Protein AF-A0A3D6ETJ3-F1 (afdb_monomer)

Secondary structure (DSSP, 8-state):
--HHHHHT-HHHHHHHHHHHHHHHHHHHHHTS--TT-SSSS-HHHHHHHHHHHHHHHHHHHHHTT-HHHHHHHHHHHHHHHHHHHHHHHHHHHS--SSSHHHHHHHHHHTTSSPPPPHHHHHHHHHH-GGGHHHHHHH--

Structure (mmCIF, N/CA/C/O backbone):
data_AF-A0A3D6ETJ3-F1
#
_entry.id   AF-A0A3D6ETJ3-F1
#
loop_
_atom_site.group_PDB
_atom_site.id
_atom_site.type_symbol
_atom_site.label_atom_id
_atom_site.label_alt_id
_atom_site.label_comp_id
_atom_site.label_asym_id
_atom_site.label_entity_id
_atom_site.label_seq_id
_atom_site.pdbx_PDB_ins_code
_atom_site.Cartn_x
_atom_site.Cartn_y
_atom_site.Cartn_z
_atom_site.occupancy
_atom_site.B_iso_or_equiv
_atom_site.auth_seq_id
_atom_site.auth_comp_id
_atom_site.auth_asym_id
_atom_site.auth_atom_id
_atom_site.pdbx_PDB_model_num
ATOM 1 N N . MET A 1 1 ? -22.262 2.651 18.800 1.00 68.06 1 MET A N 1
ATOM 2 C CA . MET A 1 1 ? -21.041 1.928 19.193 1.00 68.06 1 MET A CA 1
ATOM 3 C C . MET A 1 1 ? -20.476 2.650 20.392 1.00 68.06 1 MET A C 1
ATOM 5 O O . MET A 1 1 ? -20.266 3.854 20.294 1.00 68.06 1 MET A O 1
ATOM 9 N N . ASN A 1 2 ? -20.357 1.974 21.529 1.00 87.19 2 ASN A N 1
ATOM 10 C CA . ASN A 1 2 ? -19.705 2.566 22.697 1.00 87.19 2 ASN A CA 1
ATOM 11 C C . ASN A 1 2 ? -18.172 2.543 22.521 1.00 87.19 2 ASN A C 1
ATOM 13 O O . ASN A 1 2 ? -17.650 1.902 21.607 1.00 87.19 2 ASN A O 1
ATOM 17 N N . ASP A 1 3 ? -17.444 3.250 23.381 1.00 85.94 3 ASP A N 1
ATOM 18 C CA . ASP A 1 3 ? -15.988 3.396 23.247 1.00 85.94 3 ASP A CA 1
ATOM 19 C C . ASP A 1 3 ? -15.228 2.067 23.363 1.00 85.94 3 ASP A C 1
ATOM 21 O O . ASP A 1 3 ? -14.228 1.865 22.675 1.00 85.94 3 ASP A O 1
ATOM 25 N N . SER A 1 4 ? -15.734 1.132 24.172 1.00 87.00 4 SER A N 1
ATOM 26 C CA . SER A 1 4 ? -15.156 -0.209 24.310 1.00 87.00 4 SER A CA 1
ATOM 27 C C . SER A 1 4 ? -15.343 -1.037 23.035 1.00 87.00 4 SER A C 1
ATOM 29 O O . SER A 1 4 ? -14.399 -1.649 22.542 1.00 87.00 4 SER A O 1
ATOM 31 N N . GLU A 1 5 ? -16.538 -1.012 22.446 1.00 90.50 5 GLU A N 1
ATOM 32 C CA . GLU A 1 5 ? -16.823 -1.659 21.161 1.00 90.50 5 GLU A CA 1
ATOM 33 C C . GLU A 1 5 ? -15.986 -1.062 20.026 1.00 90.50 5 GLU A C 1
ATOM 35 O O . GLU A 1 5 ? -15.558 -1.792 19.133 1.00 90.50 5 GLU A O 1
ATOM 40 N N . TYR A 1 6 ? -15.731 0.251 20.065 1.00 92.44 6 TYR A N 1
ATOM 41 C CA . TYR A 1 6 ? -14.870 0.916 19.093 1.00 92.44 6 TYR A CA 1
ATOM 42 C C . TYR A 1 6 ? -13.433 0.442 19.183 1.00 92.44 6 TYR A C 1
ATOM 44 O O . TYR A 1 6 ? -12.925 -0.109 18.210 1.00 92.44 6 TYR A O 1
ATOM 52 N N . ASN A 1 7 ? -12.802 0.577 20.345 1.00 88.12 7 ASN A N 1
ATOM 53 C CA . ASN A 1 7 ? -11.388 0.245 20.504 1.00 88.12 7 ASN A CA 1
ATOM 54 C C . ASN A 1 7 ? -11.099 -1.253 20.300 1.00 88.12 7 ASN A C 1
ATOM 56 O O . ASN A 1 7 ? -10.008 -1.616 19.874 1.00 88.12 7 ASN A O 1
ATOM 60 N N . ASN A 1 8 ? -12.088 -2.123 20.532 1.00 92.44 8 ASN A N 1
ATOM 61 C CA . ASN A 1 8 ? -11.975 -3.567 20.300 1.00 92.44 8 ASN A CA 1
ATOM 62 C C . ASN A 1 8 ? -12.400 -4.004 18.889 1.00 92.44 8 ASN A C 1
ATOM 64 O O . ASN A 1 8 ? -12.472 -5.201 18.595 1.00 92.44 8 ASN A O 1
ATOM 68 N N . HIS A 1 9 ? -12.704 -3.064 17.991 1.00 95.50 9 HIS A N 1
ATOM 69 C CA . HIS A 1 9 ? -13.101 -3.410 16.638 1.00 95.50 9 HIS A CA 1
ATOM 70 C C . HIS A 1 9 ? -11.954 -4.119 15.899 1.00 95.50 9 HIS A C 1
ATOM 72 O O . HIS A 1 9 ? -10.818 -3.645 15.850 1.00 95.50 9 HIS A O 1
ATOM 78 N N . LYS A 1 10 ? -12.268 -5.232 15.224 1.00 96.50 10 LYS A N 1
ATOM 79 C CA . LYS A 1 10 ? -11.305 -6.095 14.504 1.00 96.50 10 LYS A CA 1
ATOM 80 C C . LYS A 1 10 ? -10.416 -5.380 13.477 1.00 96.50 10 LYS A C 1
ATOM 82 O O . LYS A 1 10 ? -9.429 -5.953 13.026 1.00 96.50 10 LYS A O 1
ATOM 87 N N . ILE A 1 11 ? -10.785 -4.165 13.065 1.00 95.50 11 ILE A N 1
ATOM 88 C CA . ILE A 1 11 ? -10.001 -3.369 12.116 1.00 95.50 11 ILE A CA 1
ATOM 89 C C . ILE A 1 11 ? -8.613 -3.040 12.661 1.00 95.50 11 ILE A C 1
ATOM 91 O O . ILE A 1 11 ? -7.660 -3.117 11.900 1.00 95.50 11 ILE A O 1
ATOM 95 N N . PHE A 1 12 ? -8.478 -2.759 13.961 1.00 96.94 12 PHE A N 1
ATOM 96 C CA . PHE A 1 12 ? -7.185 -2.426 14.560 1.00 96.94 12 PHE A CA 1
ATOM 97 C C . PHE A 1 12 ? -6.220 -3.608 14.493 1.00 96.94 12 PHE A C 1
ATOM 99 O O . PHE A 1 12 ? -5.072 -3.440 14.088 1.00 96.94 12 PHE A O 1
ATOM 106 N N . LYS A 1 13 ? -6.720 -4.819 14.776 1.00 97.19 13 LYS A N 1
ATOM 107 C CA . LYS A 1 13 ? -5.954 -6.056 14.595 1.00 97.19 13 LYS A CA 1
ATOM 108 C C . LYS A 1 13 ? -5.532 -6.243 13.137 1.00 97.19 13 LYS A C 1
ATOM 110 O O . LYS A 1 13 ? -4.364 -6.487 12.874 1.00 97.19 13 LYS A O 1
ATOM 115 N N . ARG A 1 14 ? -6.464 -6.075 12.192 1.00 97.75 14 ARG A N 1
ATOM 116 C CA . ARG A 1 14 ? -6.180 -6.224 10.755 1.00 97.75 14 ARG A CA 1
ATOM 117 C C . ARG A 1 14 ? -5.161 -5.213 10.240 1.00 97.75 14 ARG A C 1
ATOM 119 O O . ARG A 1 14 ? -4.323 -5.575 9.434 1.00 97.75 14 ARG A O 1
ATOM 126 N N . LEU A 1 15 ? -5.226 -3.960 10.690 1.00 97.69 15 LEU A N 1
ATOM 127 C CA . LEU A 1 15 ? -4.247 -2.941 10.305 1.00 97.69 15 LEU A CA 1
ATOM 128 C C . LEU A 1 15 ? -2.848 -3.299 10.811 1.00 97.69 15 LEU A C 1
ATOM 130 O O . LEU A 1 15 ? -1.894 -3.140 10.063 1.00 97.69 15 LEU A O 1
ATOM 134 N N . THR A 1 16 ? -2.731 -3.849 12.023 1.00 97.81 16 THR A N 1
ATOM 135 C CA . THR A 1 16 ? -1.455 -4.399 12.506 1.00 97.81 16 THR A CA 1
ATOM 136 C C . THR A 1 16 ? -0.992 -5.579 11.654 1.00 97.81 16 THR A C 1
ATOM 138 O O . THR A 1 16 ? 0.118 -5.535 11.149 1.00 97.81 16 THR A O 1
ATOM 141 N N . GLU A 1 17 ? -1.857 -6.560 11.381 1.00 98.12 17 GLU A N 1
ATOM 142 C CA . GLU A 1 17 ? -1.516 -7.704 10.516 1.00 98.12 17 GLU A CA 1
ATOM 143 C C . GLU A 1 17 ? -1.051 -7.259 9.113 1.00 98.12 17 GLU A C 1
ATOM 145 O O . GLU A 1 17 ? -0.135 -7.844 8.543 1.00 98.12 17 GLU A O 1
ATOM 150 N N . TYR A 1 18 ? -1.659 -6.211 8.547 1.00 97.38 18 TYR A N 1
ATOM 151 C CA . TYR A 1 18 ? -1.236 -5.652 7.262 1.00 97.38 18 TYR A CA 1
ATOM 152 C C . TYR A 1 18 ? 0.091 -4.898 7.359 1.00 97.38 18 TYR A C 1
ATOM 154 O O . TYR A 1 18 ? 0.899 -4.995 6.441 1.00 97.38 18 TYR A O 1
ATOM 162 N N . SER A 1 19 ? 0.323 -4.162 8.447 1.00 97.50 19 SER A N 1
ATOM 163 C CA . SER A 1 19 ? 1.601 -3.490 8.698 1.00 97.50 19 SER A CA 1
ATOM 164 C C . SER A 1 19 ? 2.740 -4.513 8.787 1.00 97.50 19 SER A C 1
ATOM 166 O O . SER A 1 19 ? 3.698 -4.426 8.018 1.00 97.50 19 SER A O 1
ATOM 168 N N . ASP A 1 20 ? 2.557 -5.562 9.595 1.00 97.50 20 ASP A N 1
ATOM 169 C CA . ASP A 1 20 ? 3.513 -6.665 9.763 1.00 97.50 20 ASP A CA 1
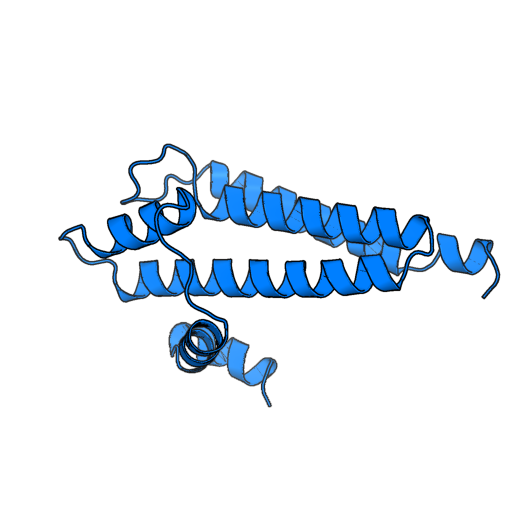ATOM 170 C C . ASP A 1 20 ? 3.778 -7.395 8.433 1.00 97.50 20 ASP A C 1
ATOM 172 O O . ASP A 1 20 ? 4.907 -7.775 8.122 1.00 97.50 20 ASP A O 1
ATOM 176 N N . PHE A 1 21 ? 2.744 -7.565 7.602 1.00 95.94 21 PHE A N 1
ATOM 177 C CA . PHE A 1 21 ? 2.892 -8.145 6.268 1.00 95.94 21 PHE A CA 1
ATOM 178 C C . PHE A 1 21 ? 3.811 -7.306 5.367 1.00 95.94 21 PHE A C 1
ATOM 180 O O . PHE A 1 21 ? 4.714 -7.856 4.734 1.00 95.94 21 PHE A O 1
ATOM 187 N N . TYR A 1 22 ? 3.615 -5.984 5.308 1.00 94.69 22 TYR A N 1
ATOM 188 C CA . TYR A 1 22 ? 4.475 -5.110 4.502 1.00 94.69 22 TYR A CA 1
ATOM 189 C C . TYR A 1 22 ? 5.884 -4.961 5.086 1.00 94.69 22 TYR A C 1
ATOM 191 O O . TYR A 1 22 ? 6.829 -4.773 4.322 1.00 94.69 22 TYR A O 1
ATOM 199 N N . GLU A 1 23 ? 6.048 -5.095 6.402 1.00 93.25 23 GLU A N 1
ATOM 200 C CA . GLU A 1 23 ? 7.363 -5.206 7.041 1.00 93.25 23 GLU A CA 1
ATOM 201 C C . GLU A 1 23 ? 8.108 -6.452 6.552 1.00 93.25 23 GLU A C 1
ATOM 203 O O . GLU A 1 23 ? 9.198 -6.332 6.001 1.00 93.25 23 GLU A O 1
ATOM 208 N N . GLY A 1 24 ? 7.472 -7.627 6.604 1.00 92.19 24 GLY A N 1
ATOM 209 C CA . GLY A 1 24 ? 8.076 -8.865 6.102 1.00 92.19 24 GLY A CA 1
ATOM 210 C C . GLY A 1 24 ? 8.409 -8.824 4.603 1.00 92.19 24 GLY A C 1
ATOM 211 O O . GLY A 1 24 ? 9.444 -9.346 4.178 1.00 92.19 24 GLY A O 1
ATOM 212 N N . LEU A 1 25 ? 7.571 -8.171 3.787 1.00 89.94 25 LEU A N 1
ATOM 213 C CA . LEU A 1 25 ? 7.880 -7.929 2.373 1.00 89.94 25 LEU A CA 1
ATOM 214 C C . LEU A 1 25 ? 9.090 -7.007 2.200 1.00 89.94 25 LEU A C 1
ATOM 216 O O . LEU A 1 25 ? 9.953 -7.290 1.370 1.00 89.94 25 LEU A O 1
ATOM 220 N N . SER A 1 26 ? 9.165 -5.927 2.980 1.00 87.75 26 SER A N 1
ATOM 221 C CA . SER A 1 26 ? 10.291 -4.993 2.973 1.00 87.75 26 SER A CA 1
ATOM 222 C C . SER A 1 26 ? 11.597 -5.688 3.356 1.00 87.75 26 SER A C 1
ATOM 224 O O . SER A 1 26 ? 12.599 -5.537 2.658 1.00 87.75 26 SER A O 1
ATOM 226 N N . ASP A 1 27 ? 11.587 -6.511 4.404 1.00 84.12 27 ASP A N 1
ATOM 227 C CA . ASP A 1 27 ? 12.754 -7.283 4.841 1.00 84.12 27 ASP A CA 1
ATOM 228 C C . ASP A 1 27 ? 13.210 -8.274 3.765 1.00 84.12 27 ASP A C 1
ATOM 230 O O . ASP A 1 27 ? 14.401 -8.403 3.476 1.00 84.12 27 ASP A O 1
ATOM 234 N N . THR A 1 28 ? 12.256 -8.936 3.105 1.00 83.88 28 THR A N 1
ATOM 235 C CA . THR A 1 28 ? 12.544 -9.867 2.006 1.00 83.88 28 THR A CA 1
ATOM 236 C C . THR A 1 28 ? 13.130 -9.138 0.792 1.00 83.88 28 THR A C 1
ATOM 238 O O . THR A 1 28 ? 14.138 -9.575 0.234 1.00 83.88 28 THR A O 1
ATOM 241 N N . ALA A 1 29 ? 12.542 -8.004 0.400 1.00 77.38 29 ALA A N 1
ATOM 242 C CA . ALA A 1 29 ? 13.007 -7.189 -0.721 1.00 77.38 29 ALA A CA 1
ATOM 243 C C . ALA A 1 29 ? 14.391 -6.577 -0.455 1.00 77.38 29 ALA A C 1
ATOM 245 O O . ALA A 1 29 ? 15.223 -6.521 -1.359 1.00 77.38 29 ALA A O 1
ATOM 246 N N . SER A 1 30 ? 14.683 -6.202 0.792 1.00 65.88 30 SER A N 1
ATOM 247 C CA . SER A 1 30 ? 15.969 -5.606 1.185 1.00 65.88 30 SER A CA 1
ATOM 248 C C . SER A 1 30 ? 17.153 -6.554 0.996 1.00 65.88 30 SER A C 1
ATOM 250 O O . SER A 1 30 ? 18.274 -6.101 0.789 1.00 65.88 30 SER A O 1
ATOM 252 N N . ASN A 1 31 ? 16.904 -7.866 1.016 1.00 58.81 31 ASN A N 1
ATOM 253 C CA . ASN A 1 31 ? 17.910 -8.893 0.744 1.00 58.81 31 ASN A CA 1
ATOM 254 C C . ASN A 1 31 ? 18.141 -9.145 -0.759 1.00 58.81 31 ASN A C 1
ATOM 256 O O . ASN A 1 31 ? 18.983 -9.966 -1.117 1.00 58.81 31 ASN A O 1
ATOM 260 N N . SER A 1 32 ? 17.401 -8.462 -1.639 1.00 52.75 32 SER A N 1
ATOM 261 C CA . SER A 1 32 ? 17.495 -8.595 -3.095 1.00 52.75 32 SER A CA 1
ATOM 262 C C . SER A 1 32 ? 18.052 -7.304 -3.700 1.00 52.75 32 SER A C 1
ATOM 264 O O . SER A 1 32 ? 17.440 -6.244 -3.575 1.00 52.75 32 SER A O 1
ATOM 266 N N . PHE A 1 33 ? 19.204 -7.376 -4.372 1.00 51.66 33 PHE A N 1
ATOM 267 C CA . PHE A 1 33 ? 19.691 -6.269 -5.198 1.00 51.66 33 PHE A CA 1
ATOM 268 C C . PHE A 1 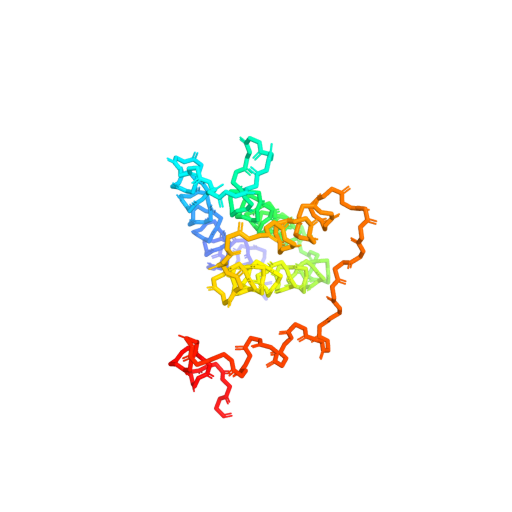33 ? 18.773 -6.126 -6.416 1.00 51.66 33 PHE A C 1
ATOM 270 O O . PHE A 1 33 ? 18.565 -7.089 -7.151 1.00 51.66 33 PHE A O 1
ATOM 277 N N . THR A 1 34 ? 18.198 -4.943 -6.628 1.00 52.56 34 THR A N 1
ATOM 278 C CA . THR A 1 34 ? 17.467 -4.660 -7.866 1.00 52.56 34 THR A CA 1
ATOM 279 C C . THR A 1 34 ? 18.488 -4.410 -8.974 1.00 52.56 34 THR A C 1
ATOM 281 O O . THR A 1 34 ? 19.118 -3.352 -9.010 1.00 52.56 34 THR A O 1
ATOM 284 N N . ASP A 1 35 ? 18.677 -5.382 -9.866 1.00 48.25 35 ASP A N 1
ATOM 285 C CA . ASP A 1 35 ? 19.558 -5.223 -11.024 1.00 48.25 35 ASP A CA 1
ATOM 286 C C . ASP A 1 35 ? 19.109 -4.030 -11.881 1.00 48.25 35 ASP A C 1
ATOM 288 O O . ASP A 1 35 ? 17.943 -3.902 -12.259 1.00 48.25 35 ASP A O 1
ATOM 292 N N . GLY A 1 36 ? 20.057 -3.147 -12.196 1.00 48.72 36 GLY A N 1
ATOM 293 C CA . GLY A 1 36 ? 19.857 -2.029 -13.111 1.00 48.72 36 GLY A CA 1
ATOM 294 C C . GLY A 1 36 ? 19.722 -0.653 -12.463 1.00 48.72 36 GLY A C 1
ATOM 295 O O . GLY A 1 36 ? 20.000 0.308 -13.156 1.00 48.72 36 GLY A O 1
ATOM 296 N N . ILE A 1 37 ? 19.395 -0.496 -11.174 1.00 50.34 37 ILE A N 1
ATOM 297 C CA . ILE A 1 37 ? 19.289 0.839 -10.540 1.00 50.34 37 ILE A CA 1
ATOM 298 C C . ILE A 1 37 ? 20.572 1.183 -9.775 1.00 50.34 37 ILE A C 1
ATOM 300 O O . ILE A 1 37 ? 21.068 0.405 -8.969 1.00 50.34 37 ILE A O 1
ATOM 304 N N . THR A 1 38 ? 21.119 2.379 -10.015 1.00 45.16 38 THR A N 1
ATOM 305 C CA . THR A 1 38 ? 22.380 2.853 -9.408 1.00 45.16 38 THR A CA 1
ATOM 306 C C . THR A 1 38 ? 22.250 3.225 -7.927 1.00 45.16 38 THR A C 1
ATOM 308 O O . THR A 1 38 ? 23.251 3.522 -7.277 1.00 45.16 38 THR A O 1
ATOM 311 N N . SER A 1 39 ? 21.035 3.234 -7.372 1.00 47.53 39 SER A N 1
ATOM 312 C CA . SER A 1 39 ? 20.801 3.493 -5.953 1.00 47.53 39 SER A CA 1
ATOM 313 C C . SER A 1 39 ? 20.885 2.195 -5.152 1.00 47.53 39 SER A C 1
ATOM 315 O O . SER A 1 39 ? 20.177 1.239 -5.452 1.00 47.53 39 SER A O 1
ATOM 317 N N . ALA A 1 40 ? 21.704 2.183 -4.101 1.00 41.62 40 ALA A N 1
ATOM 318 C CA . ALA A 1 40 ? 21.975 1.039 -3.224 1.00 41.62 40 ALA A CA 1
ATOM 319 C C . ALA A 1 40 ? 20.773 0.553 -2.370 1.00 41.62 40 ALA A C 1
ATOM 321 O O . ALA A 1 40 ? 20.975 -0.105 -1.355 1.00 41.62 40 ALA A O 1
ATOM 322 N N . PHE A 1 41 ? 19.535 0.883 -2.750 1.00 50.72 41 PHE A N 1
ATOM 323 C CA . PHE A 1 41 ? 18.309 0.535 -2.037 1.00 50.72 41 PHE A CA 1
ATOM 324 C C . PHE A 1 41 ? 17.247 0.033 -3.018 1.00 50.72 41 PHE A C 1
ATOM 326 O O . PHE A 1 41 ? 16.930 0.702 -4.000 1.00 50.72 41 PHE A O 1
ATOM 333 N N . ASN A 1 42 ? 16.697 -1.150 -2.741 1.00 68.50 42 ASN A N 1
ATOM 334 C CA . ASN A 1 42 ? 15.636 -1.759 -3.533 1.00 68.50 42 ASN A CA 1
ATOM 335 C C . ASN A 1 42 ? 14.371 -0.870 -3.504 1.00 68.50 42 ASN A C 1
ATOM 337 O O . ASN A 1 42 ? 13.872 -0.525 -2.430 1.00 68.50 42 ASN A O 1
ATOM 341 N N . ILE A 1 43 ? 13.853 -0.484 -4.677 1.00 75.94 43 ILE A N 1
ATOM 342 C CA . ILE A 1 43 ? 12.652 0.367 -4.809 1.00 75.94 43 ILE A CA 1
ATOM 343 C C . ILE A 1 43 ? 11.442 -0.262 -4.106 1.00 75.94 43 ILE A C 1
ATOM 345 O O . ILE A 1 43 ? 10.619 0.458 -3.533 1.00 75.94 43 ILE A O 1
ATOM 349 N N . ASP A 1 44 ? 11.356 -1.591 -4.091 1.00 80.38 44 ASP A N 1
ATOM 350 C CA . ASP A 1 44 ? 10.292 -2.316 -3.405 1.00 80.38 44 ASP A CA 1
ATOM 351 C C . ASP A 1 44 ? 10.398 -2.188 -1.887 1.00 80.38 44 ASP A C 1
ATOM 353 O O . ASP A 1 44 ? 9.387 -1.934 -1.239 1.00 80.38 44 ASP A O 1
ATOM 357 N N . THR A 1 45 ? 11.603 -2.241 -1.309 1.00 83.19 45 THR A N 1
ATOM 358 C CA . THR A 1 45 ? 11.816 -1.966 0.125 1.00 83.19 45 THR A CA 1
ATOM 359 C C . THR A 1 45 ? 11.272 -0.593 0.504 1.00 83.19 45 THR A C 1
ATOM 361 O O . THR A 1 45 ? 10.539 -0.450 1.488 1.00 83.19 45 THR A O 1
ATOM 364 N N . TYR A 1 46 ? 11.593 0.431 -0.293 1.00 82.06 46 TYR A N 1
ATOM 365 C CA . TYR A 1 46 ? 11.105 1.786 -0.047 1.00 82.06 46 TYR A CA 1
ATOM 366 C C . TYR A 1 46 ? 9.576 1.865 -0.156 1.00 82.06 46 TYR A C 1
ATOM 368 O O . TYR A 1 46 ? 8.913 2.436 0.715 1.00 82.06 46 TYR A O 1
ATOM 376 N N . ALA A 1 47 ? 9.003 1.258 -1.198 1.00 88.06 47 ALA A N 1
ATOM 377 C CA . ALA A 1 47 ? 7.561 1.228 -1.401 1.00 88.06 47 ALA A CA 1
ATOM 378 C C . ALA A 1 47 ? 6.835 0.501 -0.258 1.00 88.06 47 ALA A C 1
ATOM 380 O O . ALA A 1 47 ? 5.880 1.046 0.298 1.00 88.06 47 ALA A O 1
ATOM 381 N N . PHE A 1 48 ? 7.301 -0.683 0.143 1.00 91.44 48 PHE A N 1
ATOM 382 C CA . PHE A 1 48 ? 6.700 -1.470 1.219 1.00 91.44 48 PHE A CA 1
ATOM 383 C C . PHE A 1 48 ? 6.814 -0.771 2.573 1.00 91.44 48 PHE A C 1
ATOM 385 O O . PHE A 1 48 ? 5.817 -0.683 3.287 1.00 91.44 48 PHE A O 1
ATOM 392 N N . THR A 1 49 ? 7.962 -0.163 2.885 1.00 89.94 49 THR A N 1
ATOM 393 C CA . THR A 1 49 ? 8.128 0.654 4.099 1.00 89.94 49 THR A CA 1
ATOM 394 C C . THR A 1 49 ? 7.172 1.854 4.109 1.00 89.94 49 THR A C 1
ATOM 396 O O . THR A 1 49 ? 6.540 2.151 5.125 1.00 89.94 49 THR A O 1
ATOM 399 N N . SER A 1 50 ? 7.006 2.536 2.972 1.00 91.06 50 SER A N 1
ATOM 400 C CA . SER A 1 50 ? 6.075 3.667 2.835 1.00 91.06 50 SER A CA 1
ATOM 401 C C . SER A 1 50 ? 4.605 3.243 2.983 1.00 91.06 50 SER A C 1
ATOM 403 O O . SER A 1 50 ? 3.805 3.929 3.635 1.00 91.06 50 SER A O 1
ATOM 405 N N . ILE A 1 51 ? 4.240 2.089 2.418 1.00 95.50 51 ILE A N 1
ATOM 406 C CA . ILE A 1 51 ? 2.907 1.499 2.553 1.00 95.50 51 ILE A CA 1
ATOM 407 C C . ILE A 1 51 ? 2.637 1.114 4.013 1.00 95.50 51 ILE A C 1
ATOM 409 O O . ILE A 1 51 ? 1.607 1.525 4.553 1.00 95.50 51 ILE A O 1
ATOM 413 N N . ARG A 1 52 ? 3.577 0.422 4.670 1.00 96.25 52 ARG A N 1
ATOM 414 C CA . ARG A 1 52 ? 3.532 0.089 6.102 1.00 96.25 52 ARG A CA 1
ATOM 415 C C . ARG A 1 52 ? 3.285 1.334 6.953 1.00 96.25 52 ARG A C 1
ATOM 417 O O . ARG A 1 52 ? 2.286 1.404 7.660 1.00 96.25 52 ARG A O 1
ATOM 424 N N . GLY A 1 53 ? 4.111 2.372 6.796 1.00 95.81 53 GLY A N 1
ATOM 425 C CA . GLY A 1 53 ? 3.950 3.624 7.544 1.00 95.81 53 GLY A CA 1
ATOM 426 C C . GLY A 1 53 ? 2.611 4.330 7.283 1.00 95.81 53 GLY A C 1
ATOM 427 O O . GLY A 1 53 ? 2.059 4.988 8.168 1.00 95.81 53 GLY A O 1
ATOM 428 N N . THR A 1 54 ? 2.039 4.174 6.084 1.00 97.62 54 THR A N 1
ATOM 429 C CA . THR A 1 54 ? 0.695 4.686 5.778 1.00 97.62 54 THR A CA 1
ATOM 430 C C . THR A 1 54 ? -0.391 3.882 6.500 1.00 97.62 54 THR A C 1
ATOM 432 O O . THR A 1 54 ? -1.322 4.484 7.031 1.00 97.62 54 THR A O 1
ATOM 435 N N . ILE A 1 55 ? -0.269 2.554 6.581 1.00 98.12 55 ILE A N 1
ATOM 436 C CA . ILE A 1 55 ? -1.177 1.685 7.351 1.00 98.12 55 ILE A CA 1
ATOM 437 C C . ILE A 1 55 ? -1.108 2.013 8.848 1.00 98.12 55 ILE A C 1
ATOM 439 O O . ILE A 1 55 ? -2.157 2.178 9.477 1.00 98.12 55 ILE A O 1
ATOM 443 N N . ASP A 1 56 ? 0.097 2.197 9.3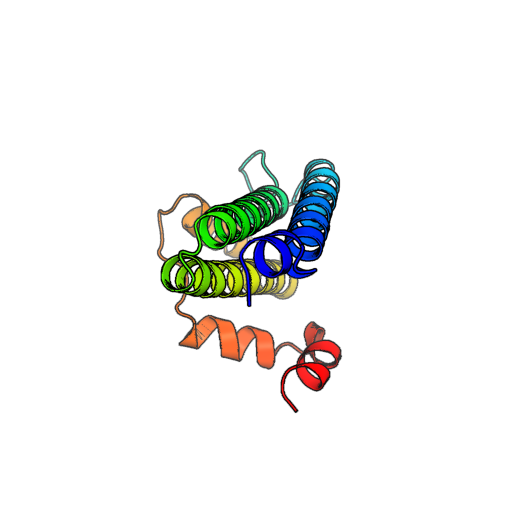93 1.00 98.19 56 ASP A N 1
ATOM 444 C CA . ASP A 1 56 ? 0.304 2.632 10.780 1.00 98.19 56 ASP A CA 1
ATOM 445 C C . ASP A 1 56 ? -0.382 3.985 11.030 1.00 98.19 56 ASP A C 1
ATOM 447 O O . ASP A 1 56 ? -1.151 4.146 11.974 1.00 98.19 56 ASP A O 1
ATOM 451 N N . SER A 1 57 ? -0.233 4.936 10.102 1.00 98.12 57 SER A N 1
ATOM 452 C CA . SER A 1 57 ? -0.906 6.240 10.187 1.00 98.12 57 SER A CA 1
ATOM 453 C C . SER A 1 57 ? -2.441 6.126 10.126 1.00 98.12 57 SER A C 1
ATOM 455 O O . SER A 1 57 ? -3.158 6.873 10.802 1.00 98.12 57 SER A O 1
ATOM 457 N N . ILE A 1 58 ? -2.983 5.203 9.318 1.00 98.25 58 ILE A N 1
ATOM 458 C CA . ILE A 1 58 ? -4.429 4.920 9.272 1.00 98.25 58 ILE A CA 1
ATOM 459 C C . ILE A 1 58 ? -4.891 4.411 10.637 1.00 98.25 58 ILE A C 1
ATOM 461 O O . ILE A 1 58 ? -5.903 4.888 11.151 1.00 98.25 58 ILE A O 1
ATOM 465 N N . LYS A 1 59 ? -4.146 3.481 11.241 1.00 97.81 59 LYS A N 1
ATOM 466 C CA . LYS A 1 59 ? -4.434 2.958 12.578 1.00 97.81 59 LYS A CA 1
ATOM 467 C C . LYS A 1 59 ? -4.434 4.080 13.622 1.00 97.81 59 LYS A C 1
ATOM 469 O O . LYS A 1 59 ? -5.454 4.272 14.281 1.00 97.81 59 LYS A O 1
ATOM 474 N N . ASP A 1 60 ? -3.376 4.885 13.687 1.00 97.56 60 ASP A N 1
ATOM 475 C CA . ASP A 1 60 ? -3.223 5.980 14.657 1.00 97.56 60 ASP A CA 1
ATOM 476 C C . ASP A 1 60 ? -4.348 7.023 14.568 1.00 97.56 60 ASP A C 1
ATOM 478 O O . ASP A 1 60 ? -4.824 7.564 15.572 1.00 97.56 60 ASP A O 1
ATOM 482 N N . THR A 1 61 ? -4.768 7.356 13.345 1.00 97.75 61 THR A N 1
ATOM 483 C CA . THR A 1 61 ? -5.864 8.309 13.113 1.00 97.75 61 THR A CA 1
ATOM 484 C C . THR A 1 61 ? -7.224 7.709 13.466 1.00 97.75 61 THR A C 1
ATOM 486 O O . THR A 1 61 ? -8.060 8.408 14.049 1.00 97.75 61 THR A O 1
ATOM 489 N N . LEU A 1 62 ? -7.436 6.414 13.202 1.00 96.00 62 LEU A N 1
ATOM 490 C CA . LEU A 1 62 ? -8.645 5.703 13.616 1.00 96.00 62 LEU A CA 1
ATOM 491 C C . LEU A 1 62 ? -8.732 5.562 15.137 1.00 96.00 62 LEU A C 1
ATOM 493 O O . LEU A 1 62 ? -9.818 5.751 15.679 1.00 96.00 62 LEU A O 1
ATOM 497 N N . GLU A 1 63 ? -7.635 5.295 15.845 1.00 94.81 63 GLU A N 1
ATOM 498 C CA . GLU A 1 63 ? -7.616 5.239 17.318 1.00 94.81 63 GLU A CA 1
ATOM 499 C C . GLU A 1 63 ? -8.045 6.580 17.932 1.00 94.81 63 GLU A C 1
ATOM 501 O O . GLU A 1 63 ? -8.786 6.632 18.912 1.00 94.81 63 GLU A O 1
ATOM 506 N N . LYS A 1 64 ? -7.687 7.689 17.273 1.00 95.62 64 LYS A N 1
ATOM 507 C CA . LYS A 1 64 ? -8.119 9.054 17.623 1.00 95.62 64 LYS A CA 1
ATOM 508 C C . LYS A 1 64 ? -9.529 9.404 17.122 1.00 95.62 64 LYS A C 1
ATOM 510 O O . LYS A 1 64 ? -9.932 10.563 17.209 1.00 95.62 64 LYS A O 1
ATOM 515 N N . LYS A 1 65 ? -10.274 8.432 16.581 1.00 94.62 65 LYS A N 1
ATOM 516 C CA . LYS 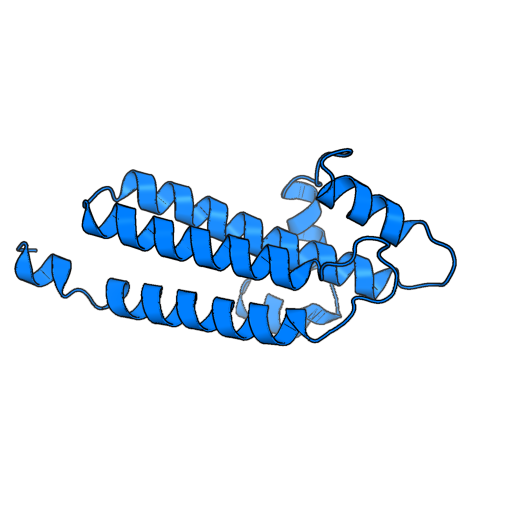A 1 65 ? -11.625 8.575 16.002 1.00 94.62 65 LYS A CA 1
ATOM 517 C C . LYS A 1 65 ? -11.706 9.588 14.846 1.00 94.62 65 LYS A C 1
ATOM 519 O O . LYS A 1 65 ? -12.780 10.102 14.536 1.00 94.62 65 LYS A O 1
ATOM 524 N N . ARG A 1 66 ? -10.589 9.863 14.161 1.00 96.44 66 ARG A N 1
ATOM 525 C CA . ARG A 1 66 ? -10.514 10.800 13.027 1.00 96.44 66 ARG A CA 1
ATOM 526 C C . ARG A 1 66 ? -10.742 10.091 11.695 1.00 96.44 66 ARG A C 1
ATOM 528 O O . ARG A 1 66 ? -9.860 10.021 10.847 1.00 96.44 66 ARG A O 1
ATOM 535 N N . ILE A 1 67 ? -11.959 9.590 11.499 1.00 94.19 67 ILE A N 1
ATOM 536 C CA . ILE A 1 67 ? -12.327 8.759 10.339 1.00 94.19 67 ILE A CA 1
ATOM 537 C C . ILE A 1 67 ? -12.028 9.457 8.996 1.00 94.19 67 ILE A C 1
ATOM 539 O O . ILE A 1 67 ? -11.594 8.803 8.050 1.00 94.19 67 ILE A O 1
ATOM 543 N N . GLY A 1 68 ? -12.219 10.779 8.902 1.00 96.75 68 GLY A N 1
ATOM 544 C CA . GLY A 1 68 ? -11.919 11.547 7.685 1.00 96.75 68 GLY A CA 1
ATOM 545 C C . GLY A 1 68 ? -10.426 11.584 7.326 1.00 96.75 68 GLY A C 1
ATOM 546 O O . GLY A 1 68 ? -10.071 11.448 6.151 1.00 96.75 68 GLY A O 1
ATOM 547 N N . ASP A 1 69 ? -9.554 11.691 8.332 1.00 97.56 69 ASP A N 1
ATOM 548 C CA . ASP A 1 69 ? -8.097 11.647 8.153 1.00 97.56 69 ASP A CA 1
ATOM 549 C C . ASP A 1 69 ? -7.677 1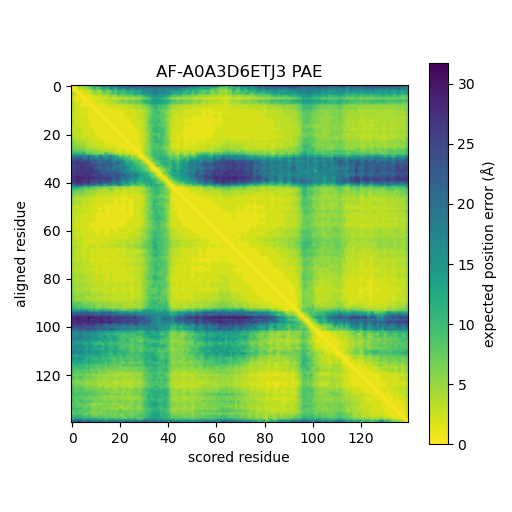0.242 7.707 1.00 97.56 69 ASP A C 1
ATOM 551 O O . ASP A 1 69 ? -6.979 10.083 6.704 1.00 97.56 69 ASP A O 1
ATOM 555 N N . SER A 1 70 ? -8.192 9.211 8.383 1.00 96.88 70 SER A N 1
ATOM 556 C CA . SER A 1 70 ? -7.955 7.809 8.033 1.00 96.88 70 SER A CA 1
ATOM 557 C C . SER A 1 70 ? -8.415 7.482 6.613 1.00 96.88 70 SER A C 1
ATOM 559 O O . SER A 1 70 ? -7.724 6.782 5.878 1.00 96.88 70 SER A O 1
ATOM 561 N N . TYR A 1 71 ? -9.557 8.021 6.184 1.00 95.81 71 TYR A N 1
ATOM 562 C CA . TYR A 1 71 ? -10.058 7.839 4.825 1.00 95.81 71 TYR A CA 1
ATOM 563 C C . TYR A 1 71 ? -9.180 8.534 3.777 1.00 95.81 71 TYR A C 1
ATOM 565 O O . TYR A 1 71 ? -8.966 8.010 2.684 1.00 95.81 71 TYR A O 1
ATOM 573 N N . SER A 1 72 ? -8.623 9.699 4.105 1.00 97.19 72 SER A N 1
ATOM 574 C CA . SER A 1 72 ? -7.673 10.387 3.226 1.00 97.19 72 SER A CA 1
ATOM 575 C C . SER A 1 72 ? -6.373 9.592 3.083 1.00 97.19 72 SER A C 1
ATOM 577 O O . SER A 1 72 ? -5.874 9.423 1.971 1.00 97.19 72 SER A O 1
ATOM 579 N N . LEU A 1 73 ? -5.883 9.015 4.182 1.00 97.19 73 LEU A N 1
ATOM 580 C CA . LEU A 1 73 ? -4.728 8.119 4.176 1.00 97.19 73 LEU A CA 1
ATOM 581 C C . LEU A 1 73 ? -4.996 6.811 3.422 1.00 97.19 73 LEU A C 1
ATOM 583 O O . LEU A 1 73 ? -4.096 6.305 2.759 1.00 97.19 73 LEU A O 1
ATOM 587 N N . LEU A 1 74 ? -6.227 6.292 3.443 1.00 95.81 74 LEU A N 1
ATOM 588 C CA . LEU A 1 74 ? -6.604 5.129 2.638 1.00 95.81 74 LEU A CA 1
ATOM 589 C C . LEU A 1 74 ? -6.428 5.396 1.135 1.00 95.81 74 LEU A C 1
ATOM 591 O O . LEU A 1 74 ? -5.956 4.521 0.415 1.00 95.81 74 LEU A O 1
ATOM 595 N N . ARG A 1 75 ? -6.750 6.604 0.651 1.00 93.56 75 ARG A N 1
ATOM 596 C CA . ARG A 1 75 ? -6.486 6.973 -0.753 1.00 93.56 75 ARG A CA 1
ATOM 597 C C . ARG A 1 75 ? -4.991 6.976 -1.059 1.00 93.56 75 ARG A C 1
ATOM 599 O O . ARG A 1 75 ? -4.585 6.366 -2.039 1.00 93.56 75 ARG A O 1
ATOM 606 N N . LYS A 1 76 ? -4.180 7.562 -0.171 1.00 92.88 76 LYS A N 1
ATOM 607 C CA . LYS A 1 76 ? -2.714 7.517 -0.283 1.00 92.88 76 LYS A CA 1
ATOM 608 C C . LYS A 1 76 ? -2.195 6.075 -0.326 1.00 92.88 76 LYS A C 1
ATOM 610 O O . LYS A 1 76 ? -1.326 5.773 -1.132 1.00 92.88 76 LYS A O 1
ATOM 615 N N . TYR A 1 77 ? -2.731 5.187 0.514 1.00 94.44 77 TYR A N 1
ATOM 616 C CA . TYR A 1 77 ? -2.398 3.761 0.489 1.00 94.44 77 TYR A CA 1
ATOM 617 C C . TYR A 1 77 ? -2.676 3.144 -0.891 1.00 94.44 77 TYR A C 1
ATOM 619 O O . TYR A 1 77 ? -1.791 2.503 -1.456 1.00 94.44 77 TYR A O 1
ATOM 627 N N . PHE A 1 78 ? -3.864 3.383 -1.459 1.00 92.56 78 PHE A N 1
ATOM 628 C CA . PHE A 1 78 ? -4.204 2.906 -2.803 1.00 92.56 78 PHE A CA 1
ATOM 629 C C . PHE A 1 78 ? -3.251 3.448 -3.871 1.00 92.56 78 PHE A C 1
ATOM 631 O O . PHE A 1 78 ? -2.774 2.673 -4.700 1.00 92.56 78 PHE A O 1
ATOM 638 N N . ASP A 1 79 ? -2.941 4.743 -3.829 1.00 89.88 79 ASP A N 1
ATOM 639 C CA . ASP A 1 79 ? -2.028 5.370 -4.784 1.00 89.88 79 ASP A CA 1
ATOM 640 C C . ASP A 1 79 ? -0.625 4.750 -4.699 1.00 89.88 79 ASP A C 1
ATOM 642 O O . ASP A 1 79 ? -0.069 4.365 -5.725 1.00 89.88 79 ASP A O 1
ATOM 646 N N . SER A 1 80 ? -0.082 4.555 -3.490 1.00 90.25 80 SER A N 1
ATOM 647 C CA . SER A 1 80 ? 1.222 3.907 -3.283 1.00 90.25 80 SER A CA 1
ATOM 648 C C . SER A 1 80 ? 1.271 2.479 -3.837 1.00 90.25 80 SER A C 1
ATOM 650 O O . SER A 1 80 ? 2.268 2.089 -4.444 1.00 90.25 80 SER A O 1
ATOM 652 N N . VAL A 1 81 ? 0.199 1.699 -3.658 1.00 91.75 81 VAL A N 1
ATOM 653 C CA . VAL A 1 81 ? 0.108 0.332 -4.195 1.00 91.75 81 VAL A CA 1
ATOM 654 C C . VAL A 1 81 ? 0.086 0.348 -5.724 1.00 91.75 81 VAL A C 1
ATOM 656 O O . VAL A 1 81 ? 0.839 -0.393 -6.353 1.00 91.75 81 VAL A O 1
ATOM 659 N N . LEU A 1 82 ? -0.734 1.208 -6.338 1.00 91.25 82 LEU A N 1
ATOM 660 C CA . LEU A 1 82 ? -0.795 1.329 -7.799 1.00 91.25 82 LEU A CA 1
ATOM 661 C C . LEU A 1 82 ? 0.544 1.783 -8.385 1.00 91.25 82 LEU A C 1
ATOM 663 O O . LEU A 1 82 ? 0.990 1.231 -9.387 1.00 91.25 82 LEU A O 1
ATOM 667 N N . ILE A 1 83 ? 1.199 2.745 -7.737 1.00 87.88 83 ILE A N 1
ATOM 668 C CA . ILE A 1 83 ? 2.529 3.235 -8.105 1.00 87.88 83 ILE A CA 1
ATOM 669 C C . ILE A 1 83 ? 3.562 2.108 -8.065 1.00 87.88 83 ILE A C 1
ATOM 671 O O . ILE A 1 83 ? 4.300 1.937 -9.032 1.00 87.88 83 ILE A O 1
ATOM 675 N N . ASN A 1 84 ? 3.603 1.312 -6.992 1.00 89.25 84 ASN A N 1
ATOM 676 C CA . ASN A 1 84 ? 4.557 0.209 -6.882 1.00 89.25 84 ASN A CA 1
ATOM 677 C C . ASN A 1 84 ? 4.317 -0.871 -7.952 1.00 89.25 84 ASN A C 1
ATOM 679 O O . ASN A 1 84 ? 5.269 -1.300 -8.603 1.00 89.25 84 ASN A O 1
ATOM 683 N N . ILE A 1 85 ? 3.059 -1.256 -8.197 1.00 90.88 85 ILE A N 1
ATOM 684 C CA . ILE A 1 85 ? 2.711 -2.216 -9.258 1.00 90.88 85 ILE A CA 1
ATOM 685 C C . ILE A 1 85 ? 3.128 -1.674 -10.627 1.00 90.88 85 ILE A C 1
ATOM 687 O O . ILE A 1 85 ? 3.747 -2.387 -11.413 1.00 90.88 85 ILE A O 1
ATOM 691 N N . TYR A 1 86 ? 2.807 -0.413 -10.917 1.00 89.50 86 TYR A N 1
ATOM 692 C CA . TYR A 1 86 ? 3.152 0.226 -12.182 1.00 89.50 86 TYR A CA 1
ATOM 693 C C . TYR A 1 86 ? 4.661 0.270 -12.413 1.00 89.50 86 TYR A C 1
ATOM 695 O O . TYR A 1 86 ? 5.118 -0.147 -13.474 1.00 89.50 86 TYR A O 1
ATOM 703 N N . SER A 1 87 ? 5.434 0.719 -11.423 1.00 84.88 87 SER A N 1
ATOM 704 C CA . SER A 1 87 ? 6.894 0.775 -11.516 1.00 84.88 87 SER A CA 1
ATOM 705 C C . SER A 1 87 ? 7.490 -0.606 -11.791 1.00 84.88 87 SER A C 1
ATOM 707 O O . SER A 1 87 ? 8.319 -0.739 -12.688 1.00 84.88 87 SER A O 1
ATOM 709 N N . ASN A 1 88 ? 7.009 -1.645 -11.102 1.00 86.12 88 ASN A N 1
ATOM 710 C CA . ASN A 1 88 ? 7.448 -3.021 -11.334 1.00 86.12 88 ASN A CA 1
ATOM 711 C C . ASN A 1 88 ? 7.074 -3.548 -12.722 1.00 86.12 88 ASN A C 1
ATOM 713 O O . ASN A 1 88 ? 7.900 -4.172 -13.381 1.00 86.12 88 ASN A O 1
ATOM 717 N N . LEU A 1 89 ? 5.859 -3.281 -13.206 1.00 87.81 89 LEU A N 1
ATOM 718 C CA . LEU A 1 89 ? 5.475 -3.662 -14.566 1.00 87.81 89 LEU A CA 1
ATOM 719 C C . LEU A 1 89 ? 6.334 -2.964 -15.617 1.00 87.81 89 LEU A C 1
ATOM 721 O 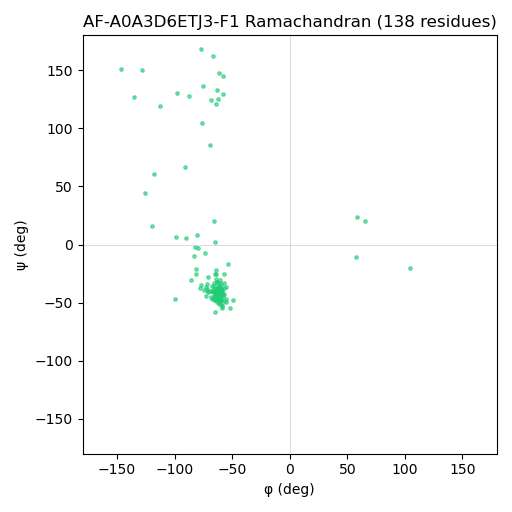O . LEU A 1 89 ? 6.796 -3.614 -16.545 1.00 87.81 89 LEU A O 1
ATOM 725 N N . VAL A 1 90 ? 6.579 -1.660 -15.460 1.00 83.94 90 VAL A N 1
ATOM 726 C CA . VAL A 1 90 ? 7.432 -0.902 -16.383 1.00 83.94 90 VAL A CA 1
ATOM 727 C C . VAL A 1 90 ? 8.850 -1.469 -16.390 1.00 83.94 90 VAL A C 1
ATOM 729 O O . VAL A 1 90 ? 9.417 -1.622 -17.471 1.00 83.94 90 VAL A O 1
ATOM 732 N N . LEU A 1 91 ? 9.404 -1.830 -15.226 1.00 79.12 91 LEU A N 1
ATOM 733 C CA . LEU A 1 91 ? 10.690 -2.527 -15.148 1.00 79.12 91 LEU A CA 1
ATOM 734 C C . LEU A 1 91 ? 10.643 -3.848 -15.914 1.00 79.12 91 LEU A C 1
ATOM 736 O O . LEU A 1 91 ? 11.454 -4.048 -16.809 1.00 79.12 91 LEU A O 1
ATOM 740 N N . LEU A 1 92 ? 9.680 -4.721 -15.612 1.00 81.00 92 LEU A N 1
ATOM 741 C CA . LEU A 1 92 ? 9.580 -6.061 -16.199 1.00 81.00 92 LEU A CA 1
ATOM 742 C C . LEU A 1 92 ? 9.332 -6.052 -17.711 1.00 81.00 92 LEU A C 1
ATOM 744 O O . LEU A 1 92 ? 9.867 -6.901 -18.423 1.00 81.00 92 LEU A O 1
ATOM 748 N N . ASP A 1 93 ? 8.508 -5.129 -18.202 1.00 82.06 93 ASP A N 1
ATOM 749 C CA . ASP A 1 93 ? 8.120 -5.067 -19.612 1.00 82.06 93 ASP A CA 1
ATOM 750 C C . ASP A 1 93 ? 9.183 -4.377 -20.478 1.00 82.06 93 ASP A C 1
ATOM 752 O O . ASP A 1 93 ? 9.221 -4.595 -21.688 1.00 82.06 93 ASP A O 1
ATOM 756 N N . ASN A 1 94 ? 10.065 -3.573 -19.874 1.00 74.31 94 ASN A N 1
ATOM 757 C CA . ASN A 1 94 ? 11.097 -2.828 -20.593 1.00 74.31 94 ASN A CA 1
ATOM 758 C C . ASN A 1 94 ? 12.529 -3.202 -20.163 1.00 74.31 94 ASN A C 1
ATOM 760 O O . ASN A 1 94 ? 13.474 -2.478 -20.479 1.00 74.31 94 ASN A O 1
ATOM 764 N N . PHE A 1 95 ? 12.715 -4.327 -19.466 1.00 61.59 95 PHE A N 1
ATOM 765 C CA . PHE A 1 95 ? 14.037 -4.845 -19.109 1.00 61.59 95 PHE A CA 1
ATOM 766 C C . PHE A 1 95 ? 14.771 -5.341 -20.372 1.00 61.59 95 PHE A C 1
ATOM 768 O O . PHE A 1 95 ? 14.687 -6.510 -20.745 1.00 61.59 95 PHE A O 1
ATOM 775 N N . ASN A 1 96 ? 15.459 -4.435 -21.074 1.00 55.28 96 ASN A N 1
ATOM 776 C CA . ASN A 1 96 ? 16.427 -4.743 -22.129 1.00 55.28 96 ASN A CA 1
ATOM 777 C C . ASN A 1 96 ? 17.572 -3.699 -22.144 1.00 55.28 96 ASN A C 1
ATOM 779 O O . ASN A 1 96 ? 17.389 -2.553 -21.742 1.00 55.28 96 ASN A O 1
ATOM 783 N N . ILE A 1 97 ? 18.754 -4.135 -22.588 1.00 48.97 97 ILE A N 1
ATOM 784 C CA . ILE A 1 97 ? 20.129 -3.829 -22.115 1.00 48.97 97 ILE A CA 1
ATOM 785 C C . ILE A 1 97 ? 20.662 -2.375 -22.245 1.00 48.97 97 ILE A C 1
ATOM 787 O O . ILE A 1 97 ? 21.781 -2.099 -21.821 1.00 48.97 97 ILE A O 1
ATOM 791 N N . GLU A 1 98 ? 19.892 -1.397 -22.723 1.00 48.31 98 GLU A N 1
ATOM 792 C CA . GLU A 1 98 ? 20.401 -0.032 -22.980 1.00 48.31 98 GLU A CA 1
ATOM 793 C C . GLU A 1 98 ? 19.702 1.061 -22.135 1.00 48.31 98 GLU A C 1
ATOM 795 O O . GLU A 1 98 ? 19.088 1.988 -22.649 1.00 48.31 98 GLU A O 1
ATOM 800 N N . ASN A 1 99 ? 19.810 0.961 -20.805 1.00 53.56 99 ASN A N 1
ATOM 801 C CA . ASN A 1 99 ? 19.809 2.055 -19.805 1.00 53.56 99 ASN A CA 1
ATOM 802 C C . ASN A 1 99 ? 18.638 3.069 -19.674 1.00 53.56 99 ASN A C 1
ATOM 804 O O . ASN A 1 99 ? 18.599 3.781 -18.671 1.00 53.56 99 ASN A O 1
ATOM 808 N N . PHE A 1 100 ? 17.661 3.160 -20.579 1.00 54.75 100 PHE A N 1
ATOM 809 C CA . PHE A 1 100 ? 16.677 4.263 -20.545 1.00 54.75 100 PHE A CA 1
ATOM 810 C C . PHE A 1 100 ? 15.576 4.119 -19.470 1.00 54.75 100 PHE A C 1
ATOM 812 O O . PHE A 1 100 ? 15.113 5.099 -18.884 1.00 54.75 100 PHE A O 1
ATOM 819 N N . VAL A 1 101 ? 15.140 2.890 -19.185 1.00 58.84 101 VAL A N 1
ATOM 820 C CA . VAL A 1 101 ? 14.018 2.611 -18.259 1.00 58.84 101 VAL A CA 1
ATOM 821 C C . VAL A 1 101 ? 14.433 2.816 -16.809 1.00 58.84 101 VAL A C 1
ATOM 823 O O . VAL A 1 101 ? 13.682 3.386 -16.016 1.00 58.84 101 VAL A O 1
ATOM 826 N N . VAL A 1 102 ? 15.660 2.399 -16.497 1.00 64.31 102 VAL A N 1
ATOM 827 C CA . VAL A 1 102 ? 16.318 2.658 -15.218 1.00 64.31 102 VAL A CA 1
ATOM 828 C C . VAL A 1 102 ? 16.343 4.153 -14.943 1.00 64.31 102 VAL A C 1
ATOM 830 O O . VAL A 1 102 ? 15.947 4.570 -13.863 1.00 64.31 102 VAL A O 1
ATOM 833 N N . GLU A 1 103 ? 16.773 4.959 -15.916 1.00 68.81 103 GLU A N 1
ATOM 834 C CA . GLU A 1 103 ? 16.927 6.401 -15.731 1.00 68.81 103 GLU A CA 1
ATOM 835 C C . GLU A 1 103 ? 15.587 7.075 -15.411 1.00 68.81 103 GLU A C 1
ATOM 837 O O . GLU A 1 103 ? 15.508 7.916 -14.519 1.00 68.81 103 GLU A O 1
ATOM 842 N N . LYS A 1 104 ? 14.507 6.676 -16.091 1.00 71.06 104 LYS A N 1
ATOM 843 C CA . LYS A 1 104 ? 13.174 7.240 -15.852 1.00 71.06 104 LYS A CA 1
ATOM 844 C C . LYS A 1 104 ? 12.656 6.932 -14.445 1.00 71.06 104 LYS A C 1
ATOM 846 O O . LYS A 1 104 ? 12.125 7.810 -13.770 1.00 71.06 104 LYS A O 1
ATOM 851 N N . ILE A 1 105 ? 12.828 5.692 -13.995 1.00 72.06 105 ILE A N 1
ATOM 852 C CA . ILE A 1 105 ? 12.396 5.264 -12.662 1.00 72.06 105 ILE A CA 1
ATOM 853 C C . ILE A 1 105 ? 13.280 5.886 -11.581 1.00 72.06 105 ILE A C 1
ATOM 855 O O . ILE A 1 105 ? 12.766 6.373 -10.577 1.00 72.06 105 ILE A O 1
ATOM 859 N N . ASP A 1 106 ? 14.590 5.947 -11.807 1.00 72.50 106 ASP A N 1
ATOM 860 C CA . ASP A 1 106 ? 15.544 6.611 -10.922 1.00 72.50 106 ASP A CA 1
ATOM 861 C C . ASP A 1 106 ? 15.217 8.106 -10.762 1.00 72.50 106 ASP A C 1
ATOM 863 O O . ASP A 1 106 ? 15.192 8.616 -9.641 1.00 72.50 106 ASP A O 1
ATOM 867 N N . LYS A 1 107 ? 14.843 8.799 -11.847 1.00 78.56 107 LYS A N 1
ATOM 868 C CA . LYS A 1 107 ? 14.363 10.189 -11.792 1.00 78.56 107 LYS A CA 1
ATOM 869 C C . LYS A 1 107 ? 13.075 10.342 -10.989 1.00 78.56 107 LYS A C 1
ATOM 871 O O . LYS A 1 107 ? 12.951 11.326 -10.261 1.00 78.56 107 LYS A O 1
ATOM 876 N N . TRP A 1 108 ? 12.136 9.396 -11.065 1.00 79.94 108 TRP A N 1
ATOM 877 C CA . TRP A 1 108 ? 10.932 9.419 -10.222 1.00 79.94 108 TRP A CA 1
ATOM 878 C C . TRP A 1 108 ? 11.267 9.223 -8.745 1.00 79.94 108 TRP A C 1
ATOM 880 O O . TRP A 1 108 ? 10.800 9.991 -7.907 1.00 79.94 108 TRP A O 1
ATOM 890 N N . VAL A 1 109 ? 12.115 8.241 -8.425 1.00 69.25 109 VAL A N 1
ATOM 891 C CA . VAL A 1 109 ? 12.554 7.963 -7.047 1.00 69.25 109 VAL A CA 1
ATOM 892 C C . VAL A 1 109 ? 13.305 9.159 -6.457 1.00 69.25 109 VAL A C 1
ATOM 894 O O . VAL A 1 109 ? 13.097 9.509 -5.297 1.00 69.25 109 VAL A O 1
ATOM 897 N N . LYS A 1 110 ? 14.133 9.836 -7.260 1.00 73.94 110 LYS A N 1
ATOM 898 C CA . LYS A 1 110 ? 14.867 11.048 -6.863 1.00 73.94 110 LYS A CA 1
ATOM 899 C C . LYS A 1 110 ? 14.015 12.323 -6.888 1.00 73.94 110 LYS A C 1
ATOM 901 O O . LYS A 1 110 ? 14.530 13.388 -6.551 1.00 73.94 110 LYS A O 1
ATOM 906 N N . GLY A 1 111 ? 12.749 12.247 -7.307 1.00 73.88 111 GLY A N 1
ATOM 907 C CA . GLY A 1 111 ? 11.860 13.406 -7.438 1.00 73.88 111 GLY A CA 1
ATOM 908 C C . GLY A 1 111 ? 12.295 14.419 -8.506 1.00 73.88 111 GLY A C 1
ATOM 909 O O . GLY A 1 111 ? 11.906 15.581 -8.445 1.00 73.88 111 GLY A O 1
ATOM 910 N N . GLN A 1 112 ? 13.124 13.998 -9.462 1.00 80.00 112 GLN A N 1
ATOM 911 C CA . GLN A 1 112 ? 13.609 14.819 -10.576 1.00 80.00 112 GLN A CA 1
ATOM 912 C C . GLN A 1 112 ? 12.585 14.905 -11.715 1.00 80.00 112 GLN A C 1
ATOM 914 O O . GLN A 1 112 ? 12.571 15.881 -12.460 1.00 80.00 112 GLN A O 1
ATOM 919 N N . GLU A 1 113 ? 11.710 13.905 -11.826 1.00 82.25 113 GLU A N 1
ATOM 920 C CA . GLU A 1 113 ? 10.552 13.905 -12.719 1.00 82.25 113 GLU A CA 1
ATOM 921 C C . GLU A 1 113 ? 9.282 13.543 -11.945 1.00 82.25 113 GLU A C 1
ATOM 923 O O . GLU A 1 113 ? 9.316 12.784 -10.974 1.00 82.25 113 GLU A O 1
ATOM 928 N N . GLN A 1 114 ? 8.143 14.069 -12.396 1.00 81.19 114 GLN A N 1
ATOM 929 C CA . GLN A 1 114 ? 6.849 13.736 -11.813 1.00 81.19 114 GLN A CA 1
ATOM 930 C C . GLN A 1 114 ? 6.413 12.334 -12.256 1.00 81.19 114 GLN A C 1
ATOM 932 O O . GLN A 1 114 ? 6.503 11.987 -13.437 1.00 81.19 114 GLN A O 1
ATOM 937 N N . MET A 1 115 ? 5.897 11.538 -11.314 1.00 81.69 115 MET A N 1
ATOM 938 C CA . MET A 1 115 ? 5.260 10.272 -11.669 1.00 81.69 115 MET A CA 1
ATOM 939 C C . MET A 1 115 ? 4.038 10.499 -12.571 1.00 81.69 115 MET A C 1
ATOM 941 O O . MET A 1 115 ? 3.332 11.497 -12.410 1.00 81.69 115 MET A O 1
ATOM 945 N N . PRO A 1 116 ? 3.746 9.560 -13.489 1.00 86.31 116 PRO A N 1
ATOM 946 C CA . PRO A 1 116 ? 2.544 9.624 -14.305 1.00 86.31 116 PRO A CA 1
ATOM 947 C C . PRO A 1 116 ? 1.272 9.652 -13.454 1.00 86.31 116 PRO A C 1
ATOM 949 O O . PRO A 1 116 ? 1.176 8.979 -12.431 1.00 86.31 116 PRO A O 1
ATOM 952 N N . ASP A 1 117 ? 0.261 10.377 -13.923 1.00 87.69 117 ASP A N 1
ATOM 9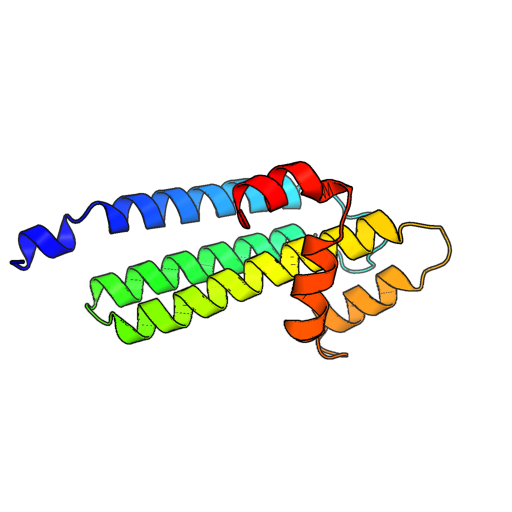53 C CA . ASP A 1 117 ? -1.041 10.409 -13.262 1.00 87.69 117 ASP A CA 1
ATOM 954 C C . ASP A 1 117 ? -1.758 9.054 -13.325 1.00 87.69 117 ASP A C 1
ATOM 956 O O . ASP A 1 117 ? -1.535 8.228 -14.216 1.00 87.69 117 ASP A O 1
ATOM 960 N N . ASN A 1 118 ? -2.754 8.874 -12.451 1.00 86.06 118 ASN A N 1
ATOM 961 C CA . ASN A 1 118 ? -3.588 7.669 -12.419 1.00 86.06 118 ASN A CA 1
ATOM 962 C C . ASN A 1 118 ? -4.297 7.367 -13.761 1.00 86.06 118 ASN A C 1
ATOM 964 O O . ASN A 1 118 ? -4.593 6.216 -14.075 1.00 86.06 118 ASN A O 1
ATOM 968 N N . LYS A 1 119 ? -4.527 8.393 -14.594 1.00 89.12 119 LYS A N 1
ATOM 969 C CA . LYS A 1 119 ? -5.072 8.245 -15.957 1.00 89.12 119 LYS A CA 1
ATOM 970 C C . LYS A 1 119 ? -4.147 7.464 -16.896 1.00 89.12 119 LYS A C 1
ATOM 972 O O . LYS A 1 119 ? -4.625 6.940 -17.893 1.00 89.12 119 LYS A O 1
ATOM 977 N N . ILE A 1 120 ? -2.853 7.401 -16.589 1.00 90.88 120 ILE A N 1
ATOM 978 C CA . ILE A 1 120 ? -1.843 6.631 -17.322 1.00 90.88 120 ILE A CA 1
ATOM 979 C C . ILE A 1 120 ? -1.578 5.312 -16.591 1.00 90.88 120 ILE A C 1
ATOM 981 O O . ILE A 1 120 ? -1.612 4.251 -17.211 1.00 90.88 120 ILE A O 1
ATOM 985 N N . ILE A 1 121 ? -1.387 5.372 -15.267 1.00 91.62 121 ILE A N 1
ATOM 986 C CA . ILE A 1 121 ? -1.077 4.201 -14.434 1.00 91.62 121 ILE A CA 1
ATOM 987 C C . ILE A 1 121 ? -2.177 3.137 -14.525 1.00 91.62 121 ILE A C 1
ATOM 989 O O . ILE A 1 121 ? -1.894 1.972 -14.807 1.00 91.62 121 ILE A O 1
ATOM 993 N N . SER A 1 122 ? -3.440 3.515 -14.302 1.00 91.19 122 SER A N 1
ATOM 994 C CA . SER A 1 122 ? -4.523 2.536 -14.185 1.00 91.19 122 SER A CA 1
ATOM 995 C C . SER A 1 122 ? -4.779 1.766 -15.488 1.00 91.19 122 SER A C 1
ATOM 997 O O . SER A 1 122 ? -4.827 0.534 -15.428 1.00 91.19 122 SER A O 1
ATOM 999 N N . PRO A 1 123 ? -4.885 2.411 -16.672 1.00 92.88 123 PRO A N 1
ATOM 1000 C CA . PRO A 1 123 ? -5.018 1.675 -17.928 1.00 92.88 123 PRO A CA 1
ATOM 1001 C C . PRO A 1 123 ? -3.831 0.756 -18.215 1.00 92.88 123 PRO A C 1
ATOM 1003 O O . PRO A 1 123 ? -4.054 -0.358 -18.675 1.00 92.88 123 PRO A O 1
ATOM 1006 N N . TYR A 1 124 ? -2.604 1.183 -17.895 1.00 92.50 124 TYR A N 1
ATOM 1007 C CA . TYR A 1 124 ? -1.394 0.384 -18.108 1.00 92.50 124 TYR A CA 1
ATOM 1008 C C . TYR A 1 124 ? -1.395 -0.906 -17.274 1.00 92.50 124 TYR A C 1
ATOM 1010 O O . TYR A 1 124 ? -1.158 -1.993 -17.796 1.00 92.50 124 TYR A O 1
ATOM 1018 N N . ILE A 1 125 ? -1.744 -0.811 -15.986 1.00 92.94 125 ILE A N 1
ATOM 1019 C CA . ILE A 1 125 ? -1.890 -1.985 -15.109 1.00 92.94 125 ILE A CA 1
ATOM 1020 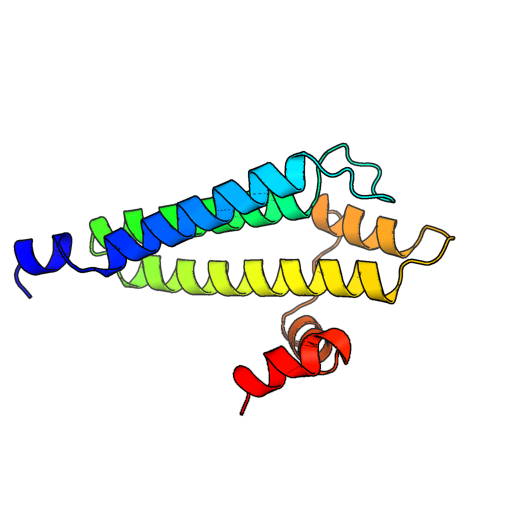C C . ILE A 1 125 ? -2.990 -2.918 -15.631 1.00 92.94 125 ILE A C 1
ATOM 1022 O O . ILE A 1 125 ? -2.830 -4.140 -15.634 1.00 92.94 125 ILE A O 1
ATOM 1026 N N . ARG A 1 126 ? -4.119 -2.355 -16.077 1.00 92.12 126 ARG A N 1
ATOM 1027 C CA . ARG A 1 126 ? -5.293 -3.128 -16.512 1.00 92.12 126 ARG A CA 1
ATOM 1028 C C . ARG A 1 126 ? -5.094 -3.850 -17.841 1.00 92.12 126 ARG A C 1
ATOM 1030 O O . ARG A 1 126 ? -5.646 -4.933 -18.011 1.00 92.12 126 ARG A O 1
ATOM 1037 N N . SER A 1 127 ? -4.330 -3.274 -18.766 1.00 91.88 127 SER A N 1
ATOM 1038 C CA . SER A 1 127 ? -4.034 -3.893 -20.063 1.00 91.88 127 SER A CA 1
ATOM 1039 C C . SER A 1 127 ? -2.878 -4.896 -20.011 1.00 91.88 127 SER A C 1
ATOM 1041 O O . SER A 1 127 ? -2.666 -5.622 -20.983 1.00 91.88 127 SER A O 1
ATOM 1043 N N . SER A 1 128 ? -2.142 -4.969 -18.895 1.00 92.38 128 SER A N 1
ATOM 1044 C CA . SER A 1 128 ? -1.027 -5.902 -18.741 1.00 92.38 128 SER A CA 1
ATOM 1045 C C . SER A 1 128 ? -1.496 -7.356 -18.790 1.00 92.38 128 SER A C 1
ATOM 1047 O O . SER A 1 128 ? -2.261 -7.817 -17.937 1.00 92.38 128 SER A O 1
ATOM 1049 N N . GLN A 1 129 ? -0.958 -8.118 -19.747 1.00 91.31 129 GLN A N 1
ATOM 1050 C CA . GLN A 1 129 ? -1.233 -9.552 -19.868 1.00 91.31 129 GLN A CA 1
ATOM 1051 C C . GLN A 1 129 ? -0.791 -10.330 -18.619 1.00 91.31 129 GLN A C 1
ATOM 1053 O O . GLN A 1 129 ? -1.469 -11.278 -18.216 1.00 91.31 129 GLN A O 1
ATOM 1058 N N . ARG A 1 130 ? 0.292 -9.898 -17.955 1.00 91.88 130 ARG A N 1
ATOM 1059 C CA . ARG A 1 130 ? 0.829 -10.533 -16.737 1.00 91.88 130 ARG A CA 1
ATOM 1060 C C . ARG A 1 130 ? -0.153 -10.474 -15.571 1.00 91.88 130 ARG A C 1
ATOM 1062 O O . ARG A 1 130 ? -0.191 -11.385 -14.750 1.00 91.88 130 ARG A O 1
ATOM 1069 N N . LEU A 1 131 ? -0.961 -9.417 -15.514 1.00 92.69 131 LEU A N 1
ATOM 1070 C CA . LEU A 1 131 ? -1.924 -9.192 -14.440 1.00 92.69 131 LEU A CA 1
ATOM 1071 C C . LEU A 1 131 ? -3.348 -9.608 -14.803 1.00 92.69 131 LEU A C 1
ATOM 1073 O O . LEU A 1 131 ? -4.248 -9.392 -13.999 1.00 92.69 131 LEU A O 1
ATOM 1077 N N . THR A 1 132 ? -3.569 -10.243 -15.959 1.00 92.44 132 THR A N 1
ATOM 1078 C CA . THR A 1 132 ? -4.910 -10.637 -16.432 1.00 92.44 132 THR A CA 1
ATOM 1079 C C . THR A 1 132 ? -5.713 -11.379 -15.364 1.00 92.44 132 THR A C 1
ATOM 1081 O O . THR A 1 132 ? -6.859 -11.022 -15.103 1.00 92.44 132 THR A O 1
ATOM 1084 N N . ALA A 1 133 ? -5.109 -12.372 -14.700 1.00 92.25 133 ALA A N 1
ATOM 1085 C CA . ALA A 1 133 ? -5.791 -13.168 -13.680 1.00 92.25 133 ALA A CA 1
ATOM 1086 C C . ALA A 1 133 ? -6.235 -12.323 -12.474 1.00 92.25 133 ALA A C 1
ATOM 1088 O O . ALA A 1 133 ? -7.359 -12.464 -12.001 1.00 92.25 133 ALA A O 1
ATOM 1089 N N . ILE A 1 134 ? -5.380 -11.411 -12.004 1.00 90.94 134 ILE A N 1
ATOM 1090 C CA . ILE A 1 134 ? -5.691 -10.527 -10.872 1.00 90.94 134 ILE A CA 1
ATOM 1091 C C . ILE A 1 134 ? -6.707 -9.459 -11.292 1.00 90.94 134 ILE A C 1
ATOM 1093 O O . ILE A 1 134 ? -7.691 -9.229 -10.591 1.00 90.94 134 ILE A O 1
ATOM 1097 N N . ASN A 1 135 ? -6.522 -8.848 -12.462 1.00 90.62 135 ASN A N 1
ATOM 1098 C CA . ASN A 1 135 ? -7.429 -7.840 -13.005 1.00 90.62 135 ASN A CA 1
ATOM 1099 C C . ASN A 1 135 ? -8.847 -8.398 -13.195 1.00 90.62 135 ASN A C 1
ATOM 1101 O O . ASN A 1 135 ? -9.810 -7.708 -12.868 1.00 90.62 135 ASN A O 1
ATOM 1105 N N . ALA A 1 136 ? -8.985 -9.655 -13.630 1.00 90.19 136 ALA A N 1
ATOM 1106 C CA . ALA A 1 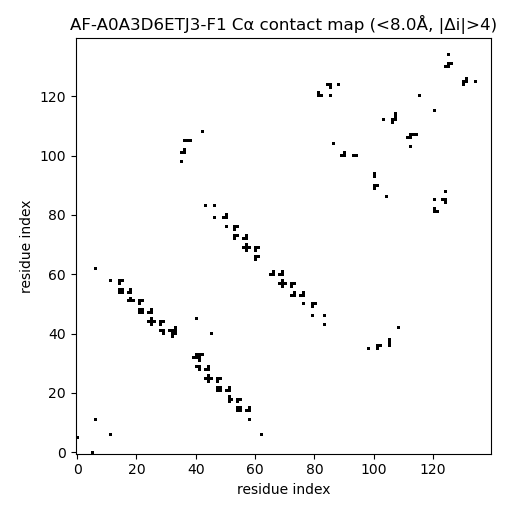136 ? -10.279 -10.326 -13.757 1.00 90.19 136 ALA A CA 1
ATOM 1107 C C . ALA A 1 136 ? -11.003 -10.515 -12.409 1.00 90.19 136 ALA A C 1
ATOM 1109 O O . ALA A 1 136 ? -12.232 -10.525 -12.362 1.00 90.19 136 ALA A O 1
ATOM 1110 N N . LEU A 1 137 ? -10.262 -10.652 -11.302 1.00 90.94 137 LEU A N 1
ATOM 1111 C CA . LEU A 1 137 ? -10.845 -10.749 -9.960 1.00 90.94 137 LEU A CA 1
ATOM 1112 C C . LEU A 1 137 ? -11.274 -9.382 -9.416 1.00 90.94 137 LEU A C 1
ATOM 1114 O O . LEU A 1 137 ? -12.294 -9.292 -8.732 1.00 90.94 137 LEU A O 1
ATOM 1118 N N . LEU A 1 138 ? -10.498 -8.334 -9.706 1.00 86.38 138 LEU A N 1
ATOM 1119 C CA . LEU A 1 138 ? -10.696 -6.993 -9.150 1.00 86.38 138 LEU A CA 1
ATOM 1120 C C . LEU A 1 138 ? -11.707 -6.140 -9.931 1.00 86.38 138 LEU A C 1
ATOM 1122 O O . LEU A 1 138 ? -12.368 -5.297 -9.330 1.00 86.38 138 LEU A O 1
ATOM 1126 N N . TYR A 1 139 ? -11.831 -6.342 -11.245 1.00 81.69 139 TYR A N 1
ATOM 1127 C CA . TYR A 1 139 ? -12.565 -5.446 -12.149 1.00 81.69 139 TYR A CA 1
ATOM 1128 C C . TYR A 1 139 ? -13.640 -6.157 -12.978 1.00 81.69 139 TYR A C 1
ATOM 1130 O O . TYR A 1 139 ? -13.735 -5.916 -14.178 1.00 81.69 139 TYR A O 1
ATOM 1138 N N . LYS A 1 140 ? -14.421 -7.036 -12.340 1.00 60.94 140 LYS A N 1
ATOM 1139 C CA . LYS A 1 140 ? -15.554 -7.730 -12.977 1.00 60.94 140 LYS A CA 1
ATOM 1140 C C . LYS A 1 140 ? -16.437 -6.817 -13.825 1.00 60.94 140 LYS A C 1
ATOM 1142 O O . LYS A 1 140 ? -16.796 -5.724 -13.329 1.00 60.94 140 LYS A O 1
#

Foldseek 3Di:
DDLVCQVPPCLLVVLVVLLVVLVVQLVVQQVDDDPQAPDNGRPSNVLSNVLSVLSVVLSVCVNVVNNVSSVVSVVVSVVSVLQVLQLVCLCVVPPDDDRDSNVVVNCCVVVVDPDDDCVVSVVVCLPDPVCVVVNVVVPD

pLDDT: mean 83.96, std 14.9, range [41.62, 98.25]

Mean predicted aligned error: 7.06 Å

Radius of gyration: 17.44 Å; Cα contacts (8 Å, |Δi|>4): 108; chains: 1; bounding box: 43×28×47 Å

Sequence (140 aa):
MNDSEYNNHKIFKRLTEYSDFYEGLSDTASNSFTDGITSAFNIDTYAFTSIRGTIDSIKDTLEKKRIGDSYSLLRKYFDSVLINIYSNLVLLDNFNIENFVVEKIDKWVKGQEQMPDNKIISPYIRSSQRLTAINALLYK

Nearest PDB structures (foldseek):
  8abq-assembly1_A  TM=3.042E-01  e=2.716E+00  Homo sapiens
  8a1g-assembly2_B  TM=3.055E-01  e=6.424E+00  Homo sapiens
  4il3-assembly1_A  TM=2.048E-01  e=2.218E+00  Saccharomyces mikatae

Solvent-accessible surface area (backbone atoms only — not comparable to full-atom values): 7928 Å² total; per-residue (Å²): 129,56,71,67,61,54,75,66,36,68,63,59,60,50,39,50,54,51,25,54,50,26,46,54,49,18,58,56,34,61,77,41,83,56,86,78,54,93,58,100,62,30,68,60,21,55,48,26,48,54,45,22,54,39,38,50,50,27,46,58,30,44,76,69,68,35,59,70,59,22,53,55,39,51,52,51,44,53,51,52,51,53,50,50,53,41,53,51,48,53,48,69,76,54,74,62,99,74,67,60,62,44,52,56,53,51,28,39,77,69,65,76,40,83,72,79,53,66,86,55,47,51,58,54,55,66,68,32,76,91,40,42,74,60,44,58,71,74,65,113